Protein AF-A0A6N0HTG8-F1 (afdb_monomer_lite)

Secondary structure (DSSP, 8-state):
---SSHHHHHHHHHHHHHHHHHHHH-TTSTT--EEHHHHHHHHTS-HHHHHHHHHHTTEEE-TT-SSEEEETTTS--GGG-

Sequence (81 aa):
MHKFKEKPQKDLDAKRKATLKLMLEDDRFPDKWRYLETLSAVVGTSEEETKRLLVELEARGSEKADGKWGLVKHHPFPSQQ

Organism: NCBI:txid2738883

pLDDT: mean 91.36, std 13.73, range [45.03, 98.69]

Foldseek 3Di:
DDDDDDVVVVVLLVVLLVVLVCQLPPVVPVLSKDALVVSCVVSVHDSVVSVVSCVVQCKDDDPVPPRIIHHCVSVPDPVVD

Structure (mmCIF, N/CA/C/O backbone):
data_AF-A0A6N0HTG8-F1
#
_entry.id   AF-A0A6N0HTG8-F1
#
loop_
_atom_site.group_PDB
_atom_site.id
_atom_site.type_symbol
_atom_site.label_atom_id
_atom_site.label_alt_id
_atom_site.label_comp_id
_atom_site.label_asym_id
_atom_site.label_entity_id
_atom_site.label_seq_id
_atom_site.pdbx_PDB_ins_code
_atom_site.Cartn_x
_atom_site.Cartn_y
_atom_site.Cartn_z
_atom_site.occupancy
_atom_site.B_iso_or_equiv
_atom_site.auth_seq_id
_atom_site.auth_comp_id
_atom_site.auth_asym_id
_atom_site.auth_atom_id
_atom_site.pdbx_PDB_model_num
ATOM 1 N N . MET A 1 1 ? -14.877 4.094 33.973 1.00 45.03 1 MET A N 1
ATOM 2 C CA . MET A 1 1 ? -15.158 3.000 33.017 1.00 45.03 1 MET A CA 1
ATOM 3 C C . MET A 1 1 ? -14.932 3.535 31.606 1.00 45.03 1 MET A C 1
ATOM 5 O O . MET A 1 1 ? -15.672 4.416 31.204 1.00 45.03 1 MET A O 1
ATOM 9 N N . HIS A 1 2 ? -13.907 3.083 30.875 1.00 52.84 2 HIS A N 1
ATOM 10 C CA . HIS A 1 2 ? -13.601 3.576 29.519 1.00 52.84 2 HIS A CA 1
ATOM 11 C C . HIS A 1 2 ? -13.291 2.398 28.583 1.00 52.84 2 HIS A C 1
ATOM 13 O O . HIS A 1 2 ? -12.140 2.013 28.434 1.00 52.84 2 HIS A O 1
ATOM 19 N N . LYS A 1 3 ? -14.320 1.782 27.988 1.00 54.81 3 LYS A N 1
ATOM 20 C CA . LYS A 1 3 ? -14.171 0.724 26.967 1.00 54.81 3 LYS A CA 1
ATOM 21 C C . LYS A 1 3 ? -15.317 0.775 25.951 1.00 54.81 3 LYS A C 1
ATOM 23 O O . LYS A 1 3 ? -16.116 -0.147 25.904 1.00 54.81 3 LYS A O 1
ATOM 28 N N . PHE A 1 4 ? -15.439 1.845 25.160 1.00 56.22 4 PHE A N 1
ATOM 29 C CA . PHE A 1 4 ? -16.507 1.910 24.140 1.00 56.22 4 PHE A CA 1
ATOM 30 C C . PHE A 1 4 ? -16.145 2.565 22.796 1.00 56.22 4 PHE A C 1
ATOM 32 O O . PHE A 1 4 ? -17.034 2.753 21.976 1.00 56.22 4 PHE A O 1
ATOM 39 N N . LYS A 1 5 ? -14.867 2.853 22.498 1.00 57.16 5 LYS A N 1
ATOM 40 C CA . LYS A 1 5 ? -14.485 3.450 21.195 1.00 57.16 5 LYS A CA 1
ATOM 41 C C . LYS A 1 5 ? -13.618 2.581 20.273 1.00 57.16 5 LYS A C 1
ATOM 43 O O . LYS A 1 5 ? -13.526 2.892 19.096 1.00 57.16 5 LYS A O 1
ATOM 48 N N . GLU A 1 6 ? -13.044 1.472 20.745 1.00 60.62 6 GLU A N 1
ATOM 49 C CA . GLU A 1 6 ? -12.085 0.695 19.933 1.00 60.62 6 GLU A CA 1
ATOM 50 C C . GLU A 1 6 ? -12.710 -0.252 18.899 1.00 60.62 6 GLU A C 1
ATOM 52 O O . GLU A 1 6 ? -12.115 -0.487 17.851 1.00 60.62 6 GLU A O 1
ATOM 57 N N . LYS A 1 7 ? -13.884 -0.835 19.181 1.00 64.81 7 LYS A N 1
ATOM 58 C CA . LYS A 1 7 ? -14.494 -1.843 18.293 1.00 64.81 7 LYS A CA 1
ATOM 59 C C . LYS A 1 7 ? -14.829 -1.293 16.894 1.00 64.81 7 LYS A C 1
ATOM 61 O O . LYS A 1 7 ? -14.382 -1.898 15.925 1.00 64.81 7 LYS A O 1
ATOM 66 N N . PRO A 1 8 ? -15.514 -0.138 16.756 1.00 74.88 8 PRO A N 1
ATOM 67 C CA . PRO A 1 8 ? -15.899 0.375 15.438 1.00 74.88 8 PRO A CA 1
ATOM 68 C C . PRO A 1 8 ? -14.705 0.706 14.535 1.00 74.88 8 PRO A C 1
ATOM 70 O O . PRO A 1 8 ? -14.775 0.523 13.322 1.00 74.88 8 PRO A O 1
ATOM 73 N N . GLN A 1 9 ? -13.602 1.181 15.122 1.00 76.94 9 GLN A N 1
ATOM 74 C CA . GLN A 1 9 ? -12.402 1.546 14.372 1.00 76.94 9 GLN A CA 1
ATOM 75 C C . GLN A 1 9 ? -11.663 0.307 13.853 1.00 76.94 9 GLN A C 1
ATOM 77 O O . GLN A 1 9 ? -11.283 0.269 12.686 1.00 76.94 9 GLN A O 1
ATOM 82 N N . LYS A 1 10 ? -11.553 -0.747 14.675 1.00 83.62 10 LYS A N 1
ATOM 83 C CA . LYS A 1 10 ? -10.950 -2.027 14.267 1.00 83.62 10 LYS A CA 1
ATOM 84 C C . LYS A 1 10 ? -11.715 -2.684 13.112 1.00 83.62 10 LYS A C 1
ATOM 86 O O . LYS A 1 10 ? -11.090 -3.195 12.184 1.00 83.62 10 LYS A O 1
ATOM 91 N N . ASP A 1 11 ? -13.046 -2.622 13.130 1.00 90.81 11 ASP A N 1
ATOM 92 C CA . ASP A 1 11 ? -13.881 -3.184 12.060 1.00 90.81 11 ASP A CA 1
ATOM 93 C C . ASP A 1 11 ? -13.729 -2.412 10.740 1.00 90.81 11 ASP A C 1
ATOM 95 O O . ASP A 1 11 ? -13.705 -3.006 9.658 1.00 90.81 11 ASP A O 1
ATOM 99 N N . LEU A 1 12 ? -13.611 -1.082 10.811 1.00 93.81 12 LEU A N 1
ATOM 100 C CA . LEU A 1 12 ? -13.388 -0.247 9.633 1.00 93.81 12 LEU A CA 1
ATOM 101 C C . LEU A 1 12 ? -12.001 -0.492 9.025 1.00 93.81 12 LEU A C 1
ATOM 103 O O . LEU A 1 12 ? -11.889 -0.658 7.810 1.00 93.81 12 LEU A O 1
ATOM 107 N N . ASP A 1 13 ? -10.966 -0.589 9.857 1.00 96.12 13 ASP A N 1
ATOM 108 C CA . ASP A 1 13 ? -9.604 -0.896 9.413 1.00 96.12 13 ASP A CA 1
ATOM 109 C C . ASP A 1 13 ? -9.521 -2.271 8.755 1.00 96.12 13 ASP A C 1
ATOM 111 O O . ASP A 1 13 ? -8.881 -2.419 7.716 1.00 96.12 13 ASP A O 1
ATOM 115 N N . ALA A 1 14 ? -10.214 -3.274 9.303 1.00 96.69 14 ALA A N 1
ATOM 116 C CA . ALA A 1 14 ? -10.284 -4.600 8.699 1.00 96.69 14 ALA A CA 1
ATOM 117 C C . ALA A 1 14 ? -10.879 -4.550 7.281 1.00 96.69 14 ALA A C 1
ATOM 119 O O . ALA A 1 14 ? -10.318 -5.140 6.356 1.00 96.69 14 ALA A O 1
ATOM 120 N N . LYS A 1 15 ? -11.966 -3.792 7.084 1.00 97.50 15 LYS A N 1
ATOM 121 C CA . LYS A 1 15 ? -12.583 -3.601 5.760 1.00 97.50 15 LYS A CA 1
ATOM 122 C C . LYS A 1 15 ? -11.651 -2.874 4.794 1.00 97.50 15 LYS A C 1
ATOM 124 O O . LYS A 1 15 ? -11.484 -3.317 3.662 1.00 97.50 15 LYS A O 1
ATOM 129 N N . ARG A 1 16 ? -11.004 -1.794 5.242 1.00 98.38 16 ARG A N 1
ATOM 130 C CA . ARG A 1 16 ? -10.038 -1.047 4.422 1.00 98.38 16 ARG A CA 1
ATOM 131 C C . ARG A 1 16 ? -8.855 -1.923 4.019 1.00 98.38 16 ARG A C 1
ATOM 133 O O . ARG A 1 16 ? -8.495 -1.946 2.847 1.00 98.38 16 ARG A O 1
ATOM 140 N N . LYS A 1 17 ? -8.301 -2.701 4.953 1.00 98.56 17 LYS A N 1
ATOM 141 C CA . LYS A 1 17 ? -7.211 -3.646 4.678 1.00 98.56 17 LYS A CA 1
ATOM 142 C C . LYS A 1 17 ? -7.613 -4.730 3.681 1.00 98.56 17 LYS A C 1
ATOM 144 O O . LYS A 1 17 ? -6.827 -5.045 2.792 1.00 98.56 17 LYS A O 1
ATOM 149 N N . ALA A 1 18 ? -8.833 -5.259 3.774 1.00 98.50 18 ALA A N 1
ATOM 150 C CA . ALA A 1 18 ? -9.344 -6.207 2.786 1.00 98.50 18 ALA A CA 1
ATOM 151 C C . ALA A 1 18 ? -9.376 -5.590 1.375 1.00 98.50 18 ALA A C 1
ATOM 153 O O . ALA A 1 18 ? -8.867 -6.197 0.434 1.00 98.50 18 ALA A O 1
ATOM 154 N N . THR A 1 19 ? -9.879 -4.358 1.236 1.00 98.62 19 THR A N 1
ATOM 155 C CA . THR A 1 19 ? -9.878 -3.633 -0.046 1.00 98.62 19 THR A CA 1
ATOM 156 C C . THR A 1 19 ? -8.463 -3.364 -0.561 1.00 98.62 19 THR A C 1
ATOM 158 O O . THR A 1 19 ? -8.182 -3.638 -1.726 1.00 98.62 19 THR A O 1
ATOM 161 N N . LEU A 1 20 ? -7.550 -2.882 0.292 1.00 98.69 20 LEU A N 1
ATOM 162 C CA . LEU A 1 20 ? -6.150 -2.648 -0.0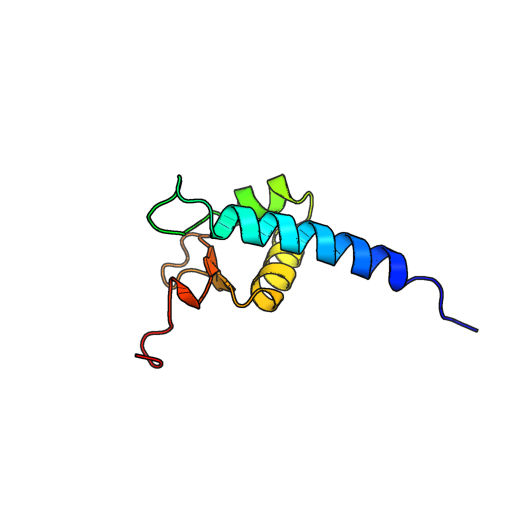88 1.00 98.69 20 LEU A CA 1
ATOM 163 C C . LEU A 1 20 ? -5.493 -3.932 -0.589 1.00 98.69 20 LEU A C 1
ATOM 165 O O . LEU A 1 20 ? -4.876 -3.922 -1.649 1.00 98.69 20 LEU A O 1
ATOM 169 N N . LYS A 1 21 ? -5.668 -5.050 0.125 1.00 98.56 21 LYS A N 1
ATOM 170 C CA . LYS A 1 21 ? -5.106 -6.338 -0.286 1.00 98.56 21 LYS A CA 1
ATOM 171 C C . LYS A 1 21 ? -5.607 -6.758 -1.670 1.00 98.56 21 LYS A C 1
ATOM 173 O O . LYS A 1 21 ? -4.788 -7.111 -2.510 1.00 98.56 21 LYS A O 1
ATOM 178 N N . LEU A 1 22 ? -6.911 -6.641 -1.936 1.00 98.38 22 LEU A N 1
ATOM 179 C CA . LEU A 1 22 ? -7.480 -6.927 -3.260 1.00 98.38 22 LEU A CA 1
ATOM 180 C C . LEU A 1 22 ? -6.864 -6.048 -4.356 1.00 98.38 22 LEU A C 1
ATOM 182 O O . LEU A 1 22 ? -6.554 -6.542 -5.435 1.00 98.38 22 LEU A O 1
ATOM 186 N N . MET A 1 23 ? -6.647 -4.757 -4.088 1.00 98.31 23 MET A N 1
ATOM 187 C CA . MET A 1 23 ? -6.006 -3.855 -5.050 1.00 98.31 23 MET A CA 1
ATOM 188 C C . MET A 1 23 ? -4.534 -4.202 -5.299 1.00 98.31 23 MET A C 1
ATOM 190 O O . MET A 1 23 ? -4.063 -4.088 -6.430 1.00 98.31 23 MET A O 1
ATOM 194 N N . LEU A 1 24 ? -3.797 -4.592 -4.260 1.00 98.31 24 LEU A N 1
ATOM 195 C CA . LEU A 1 24 ? -2.380 -4.945 -4.375 1.00 98.31 24 LEU A CA 1
ATOM 196 C C . LEU A 1 24 ? -2.165 -6.314 -5.037 1.00 98.31 24 LEU A C 1
ATOM 198 O O . LEU A 1 24 ? -1.118 -6.537 -5.637 1.00 98.31 24 LEU A O 1
ATOM 202 N N . GLU A 1 25 ? -3.142 -7.219 -4.947 1.00 97.94 25 GLU A N 1
ATOM 203 C CA . GLU A 1 25 ? -3.107 -8.543 -5.585 1.00 97.94 25 GLU A CA 1
ATOM 204 C C . GLU A 1 25 ? -3.754 -8.562 -6.983 1.00 97.94 25 GLU A C 1
ATOM 206 O O . GLU A 1 25 ? -3.653 -9.568 -7.677 1.00 97.94 25 GLU A O 1
ATOM 211 N N . ASP A 1 26 ? -4.347 -7.458 -7.443 1.00 97.12 26 ASP A N 1
ATOM 212 C CA . ASP A 1 26 ? -5.064 -7.340 -8.721 1.00 97.12 26 ASP A CA 1
ATOM 213 C C . ASP A 1 26 ? -4.180 -7.674 -9.940 1.00 97.12 26 ASP A C 1
ATOM 215 O O . ASP A 1 26 ? -3.161 -7.028 -10.195 1.00 97.12 26 ASP A O 1
ATOM 219 N N . ASP A 1 27 ? -4.552 -8.697 -10.714 1.00 96.44 27 ASP A N 1
ATOM 220 C CA . ASP A 1 27 ? -3.799 -9.169 -11.890 1.00 96.44 27 ASP A CA 1
ATOM 221 C C . ASP A 1 27 ? -3.865 -8.225 -13.094 1.00 96.44 27 ASP A C 1
ATOM 223 O O . ASP A 1 27 ? -3.057 -8.345 -14.014 1.00 96.44 27 ASP A O 1
ATOM 227 N N . ARG A 1 28 ? -4.746 -7.218 -13.070 1.00 96.44 28 ARG A N 1
ATOM 228 C CA . ARG A 1 28 ? -4.744 -6.144 -14.077 1.00 96.44 28 ARG A CA 1
ATOM 229 C C . ARG A 1 28 ? -3.505 -5.246 -13.974 1.00 96.44 28 ARG A C 1
ATOM 231 O O . ARG A 1 28 ? -3.208 -4.521 -14.919 1.00 96.44 28 ARG A O 1
ATOM 238 N N . PHE A 1 29 ? -2.795 -5.293 -12.843 1.00 95.12 29 PHE A N 1
ATOM 239 C CA . PHE A 1 29 ? -1.558 -4.560 -12.578 1.00 95.12 29 PHE A CA 1
ATOM 240 C C . PHE A 1 29 ? -0.405 -5.568 -12.447 1.00 95.12 29 PHE A C 1
ATOM 242 O O . PHE A 1 29 ? -0.107 -6.024 -11.340 1.00 95.12 29 PHE A O 1
ATOM 249 N N . PRO A 1 30 ? 0.236 -5.968 -13.562 1.00 93.62 30 PRO A N 1
ATOM 250 C CA . PRO A 1 30 ? 1.217 -7.056 -13.560 1.00 93.62 30 PRO A CA 1
ATOM 251 C C . PRO A 1 30 ? 2.483 -6.727 -12.758 1.00 93.62 30 PRO A C 1
ATOM 253 O O . PRO A 1 30 ? 3.130 -7.633 -12.244 1.00 93.62 30 PRO A O 1
ATOM 256 N N . ASP A 1 31 ? 2.818 -5.443 -12.606 1.00 95.12 31 ASP A N 1
ATOM 257 C CA . ASP A 1 31 ? 3.937 -4.988 -11.777 1.00 95.12 31 ASP A CA 1
ATOM 258 C C . ASP A 1 31 ? 3.615 -4.983 -10.273 1.00 95.12 31 ASP A C 1
ATOM 260 O O . ASP A 1 31 ? 4.506 -4.741 -9.464 1.00 95.12 31 ASP A O 1
ATOM 264 N N . LYS A 1 32 ? 2.357 -5.246 -9.884 1.00 96.25 32 LYS A N 1
ATOM 265 C CA . LYS A 1 32 ? 1.868 -5.277 -8.494 1.00 96.25 32 LYS A CA 1
ATOM 266 C C . LYS A 1 32 ? 2.211 -4.020 -7.685 1.00 96.25 32 LYS A C 1
ATOM 268 O O . LYS A 1 32 ? 2.262 -4.069 -6.455 1.00 96.25 32 LYS A O 1
ATOM 273 N N . TRP A 1 33 ? 2.442 -2.895 -8.361 1.00 97.62 33 TRP A N 1
ATOM 274 C CA . TRP A 1 33 ? 2.644 -1.592 -7.742 1.00 97.62 33 TRP A CA 1
ATOM 275 C C . TRP A 1 33 ? 1.391 -0.736 -7.901 1.00 97.62 33 TRP A C 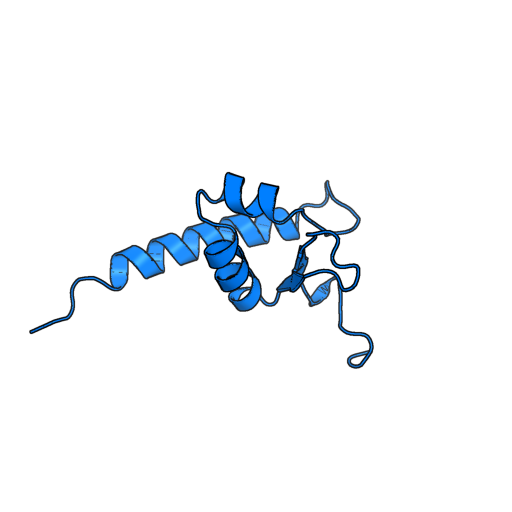1
ATOM 277 O O . TRP A 1 33 ? 0.809 -0.648 -8.980 1.00 97.62 33 TRP A O 1
ATOM 287 N N . ARG A 1 34 ? 0.978 -0.046 -6.837 1.00 98.38 34 ARG A N 1
ATOM 288 C CA . ARG A 1 34 ? -0.188 0.849 -6.847 1.00 98.38 34 ARG A CA 1
ATOM 289 C C . ARG A 1 34 ? 0.172 2.202 -6.250 1.00 98.38 34 ARG A C 1
ATOM 291 O O . ARG A 1 34 ? 0.878 2.261 -5.249 1.00 98.38 34 ARG A O 1
ATOM 298 N N . TYR A 1 35 ? -0.314 3.289 -6.845 1.00 98.44 35 TYR A N 1
ATOM 299 C CA . TYR A 1 35 ? -0.090 4.634 -6.313 1.00 98.44 35 TYR A CA 1
ATOM 300 C C . TYR A 1 35 ? -0.815 4.835 -4.983 1.00 98.44 35 TYR A C 1
ATOM 302 O O . TYR A 1 35 ? -1.993 4.492 -4.853 1.00 98.44 35 TYR A O 1
ATOM 310 N N . LEU A 1 36 ? -0.119 5.426 -4.012 1.00 98.69 36 LEU A N 1
ATOM 311 C CA . LEU A 1 36 ? -0.663 5.700 -2.686 1.00 98.69 36 LEU A CA 1
ATOM 312 C C . LEU A 1 36 ? -1.915 6.580 -2.737 1.00 98.69 36 LEU A C 1
ATOM 314 O O . LEU A 1 36 ? -2.880 6.271 -2.046 1.00 98.69 36 LEU A O 1
ATOM 318 N N . GLU A 1 37 ? -1.919 7.613 -3.584 1.00 98.44 37 GLU A N 1
ATOM 319 C CA . GLU A 1 37 ? -3.076 8.500 -3.772 1.00 98.44 37 GLU A CA 1
ATOM 320 C C . GLU A 1 37 ? -4.326 7.720 -4.217 1.00 98.44 37 GLU A C 1
ATOM 322 O O . GLU A 1 37 ? -5.443 7.990 -3.786 1.00 98.44 37 GLU A O 1
ATOM 327 N N . THR A 1 38 ? -4.142 6.696 -5.059 1.00 98.56 38 THR A N 1
ATOM 328 C CA . THR A 1 38 ? -5.244 5.869 -5.554 1.00 98.56 38 THR A CA 1
ATOM 329 C C . THR A 1 38 ? -5.737 4.945 -4.451 1.00 98.56 38 THR A C 1
ATOM 331 O O . THR A 1 38 ? -6.941 4.780 -4.270 1.00 98.56 38 THR A O 1
ATOM 334 N N . LEU A 1 39 ? -4.812 4.336 -3.705 1.00 98.69 39 LEU A N 1
ATOM 335 C CA . LEU A 1 39 ? -5.145 3.471 -2.576 1.00 98.69 39 LEU A CA 1
ATOM 336 C C . LEU A 1 39 ? -5.945 4.246 -1.518 1.00 98.69 39 LEU A C 1
ATOM 338 O O . LEU A 1 39 ? -7.005 3.778 -1.107 1.00 98.69 39 LEU A O 1
ATOM 342 N N . SER A 1 40 ? -5.483 5.440 -1.135 1.00 98.62 40 SER A N 1
ATOM 343 C CA . SER A 1 40 ? -6.118 6.284 -0.117 1.00 98.62 40 SER A CA 1
ATOM 344 C C . SER A 1 40 ? -7.504 6.769 -0.545 1.00 98.62 40 SER A C 1
ATOM 346 O O . SER A 1 40 ? -8.458 6.667 0.235 1.00 98.62 40 SER A O 1
ATOM 348 N N . ALA A 1 41 ? -7.651 7.186 -1.808 1.00 98.62 41 ALA A N 1
ATOM 349 C CA . ALA A 1 41 ? -8.935 7.560 -2.389 1.00 98.62 41 ALA A CA 1
ATOM 350 C C . ALA A 1 41 ? -9.938 6.394 -2.383 1.00 98.62 41 ALA A C 1
ATOM 352 O O . ALA A 1 41 ? -11.087 6.577 -1.985 1.00 98.62 41 ALA A O 1
ATOM 353 N N . VAL A 1 42 ? -9.511 5.182 -2.762 1.00 98.25 42 VAL A N 1
ATOM 354 C CA . VAL A 1 42 ? -10.403 4.011 -2.821 1.00 98.25 42 VAL A CA 1
ATOM 355 C C . VAL A 1 42 ? -10.873 3.568 -1.435 1.00 98.25 42 VAL A C 1
ATOM 357 O O . VAL A 1 42 ? -12.036 3.195 -1.279 1.00 98.25 42 VAL A O 1
ATOM 360 N N . VAL A 1 43 ? -10.014 3.616 -0.412 1.00 97.50 43 VAL A N 1
ATOM 361 C CA . VAL A 1 43 ? -10.411 3.238 0.958 1.00 97.50 43 VAL A CA 1
ATOM 362 C C . VAL A 1 43 ? -10.989 4.384 1.793 1.00 97.50 43 VAL A C 1
ATOM 364 O O . VAL A 1 43 ? -11.375 4.170 2.950 1.00 97.50 43 VAL A O 1
ATOM 367 N N . GLY A 1 44 ? -11.064 5.590 1.221 1.00 97.38 44 GLY A N 1
ATOM 368 C CA . GLY A 1 44 ? -11.660 6.769 1.846 1.00 97.38 44 GLY A CA 1
ATOM 369 C C . GLY A 1 44 ? -10.962 7.156 3.148 1.00 97.38 44 GLY A C 1
ATOM 370 O O . GLY A 1 44 ? -11.614 7.300 4.187 1.00 97.38 44 GLY A O 1
ATOM 371 N N . THR A 1 45 ? -9.631 7.243 3.128 1.00 97.12 45 THR A N 1
ATOM 372 C CA . THR A 1 45 ? -8.840 7.703 4.277 1.00 97.12 45 THR A CA 1
ATOM 373 C C . THR A 1 45 ? -7.622 8.505 3.826 1.00 97.12 45 THR A C 1
ATOM 375 O O . THR A 1 45 ? -7.328 8.571 2.636 1.00 97.12 45 THR A O 1
ATOM 378 N N . SER A 1 46 ? -6.923 9.153 4.759 1.00 98.19 46 SER A N 1
ATOM 379 C CA . SER A 1 46 ? -5.722 9.926 4.432 1.00 98.19 46 SER A CA 1
ATOM 380 C C . SER A 1 46 ? -4.597 9.026 3.918 1.00 98.19 46 SER A C 1
ATOM 382 O O . SER A 1 46 ? -4.555 7.822 4.187 1.00 98.19 46 SER A O 1
ATOM 384 N N . GLU A 1 47 ? -3.638 9.608 3.203 1.00 98.38 47 GLU A N 1
ATOM 385 C CA . GLU A 1 47 ? -2.431 8.880 2.809 1.00 98.38 47 GLU A CA 1
ATOM 386 C C . GLU A 1 47 ? -1.660 8.344 4.016 1.00 98.38 47 GLU A C 1
ATOM 388 O O . GLU A 1 47 ? -1.186 7.216 3.977 1.00 98.38 47 GLU A O 1
ATOM 393 N N . GLU A 1 48 ? -1.559 9.118 5.097 1.00 98.31 48 GLU A N 1
ATOM 394 C CA . GLU A 1 48 ? -0.884 8.702 6.329 1.00 98.31 48 GLU A CA 1
ATOM 395 C C . GLU A 1 48 ? -1.536 7.459 6.945 1.00 98.31 48 GLU A C 1
ATOM 397 O O . GLU A 1 48 ? -0.854 6.471 7.224 1.00 98.31 48 GLU A O 1
ATOM 402 N N . GLU A 1 49 ? -2.864 7.458 7.061 1.00 98.12 49 GLU A N 1
ATOM 403 C CA . GLU A 1 49 ? -3.592 6.305 7.584 1.00 98.12 49 GLU A CA 1
ATOM 404 C C . GLU A 1 49 ? -3.507 5.113 6.622 1.00 98.12 49 GLU A C 1
ATOM 406 O O . GLU A 1 49 ? -3.358 3.967 7.039 1.00 98.12 49 GLU A O 1
ATOM 411 N N . THR A 1 50 ? -3.513 5.376 5.315 1.00 98.69 50 THR A N 1
ATOM 412 C CA . THR A 1 50 ? -3.313 4.339 4.298 1.00 98.69 50 THR A CA 1
AT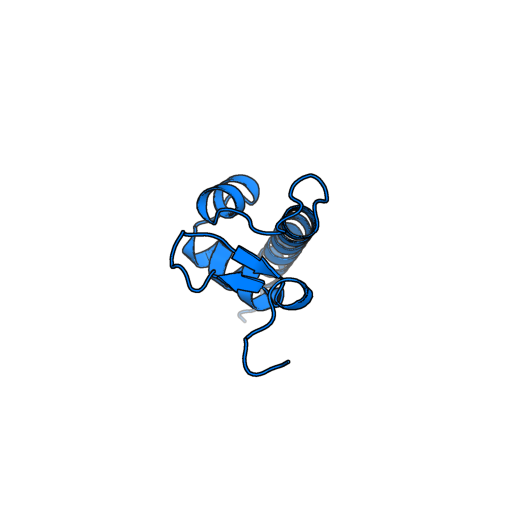OM 413 C C . THR A 1 50 ? -1.936 3.689 4.443 1.00 98.69 50 THR A C 1
ATOM 415 O O . THR A 1 50 ? -1.851 2.464 4.429 1.00 98.69 50 THR A O 1
ATOM 418 N N . LYS A 1 51 ? -0.864 4.467 4.664 1.00 98.62 51 LYS A N 1
ATOM 419 C CA . LYS A 1 51 ? 0.489 3.938 4.924 1.00 98.62 51 LYS A CA 1
ATOM 420 C C . LYS A 1 51 ? 0.506 3.026 6.152 1.00 98.62 51 LYS A C 1
ATOM 422 O O . LYS A 1 51 ? 1.077 1.942 6.075 1.00 98.62 51 LYS A O 1
ATOM 427 N N . ARG A 1 52 ? -0.152 3.416 7.254 1.00 98.38 52 ARG A N 1
ATOM 428 C CA . ARG A 1 52 ? -0.268 2.569 8.456 1.00 98.38 52 ARG A CA 1
ATOM 429 C C . ARG A 1 52 ? -0.914 1.220 8.127 1.00 98.38 52 ARG A C 1
ATOM 431 O O . ARG A 1 52 ? -0.353 0.177 8.453 1.00 98.38 52 ARG A O 1
ATOM 438 N N . LEU A 1 53 ? -2.057 1.236 7.438 1.00 98.50 53 LEU A N 1
ATOM 439 C CA . LEU A 1 53 ? -2.781 0.018 7.055 1.00 98.50 53 LEU A CA 1
ATOM 440 C C . LEU A 1 53 ? -1.984 -0.865 6.084 1.00 98.50 53 LEU A C 1
ATOM 442 O O . LEU A 1 53 ? -2.066 -2.088 6.160 1.00 98.50 53 LEU A O 1
ATOM 446 N N . LEU A 1 54 ? -1.213 -0.256 5.181 1.00 98.62 54 LEU A N 1
ATOM 447 C CA . LEU A 1 54 ? -0.330 -0.956 4.250 1.00 98.62 54 LEU A CA 1
ATOM 448 C C . LEU A 1 54 ? 0.818 -1.666 4.978 1.00 98.62 54 LEU A C 1
ATOM 450 O O . LEU A 1 54 ? 1.092 -2.825 4.682 1.00 98.62 54 LEU A O 1
ATOM 454 N N . VAL A 1 55 ? 1.443 -1.020 5.965 1.00 98.31 55 VAL A N 1
ATOM 455 C CA . VAL A 1 55 ? 2.479 -1.654 6.799 1.00 98.31 55 VAL A CA 1
ATOM 456 C C . VAL A 1 55 ? 1.912 -2.855 7.561 1.00 98.31 55 VAL A C 1
ATOM 458 O O . VAL A 1 55 ? 2.538 -3.911 7.593 1.00 98.31 55 VAL A O 1
ATOM 461 N N . GLU A 1 56 ? 0.692 -2.749 8.096 1.00 98.00 56 GLU A N 1
ATOM 462 C CA . GLU A 1 56 ? -0.002 -3.883 8.731 1.00 98.00 56 GLU A CA 1
ATOM 463 C C . GLU A 1 56 ? -0.330 -5.038 7.768 1.00 98.00 56 GLU A C 1
ATOM 465 O O . GLU A 1 56 ? -0.595 -6.151 8.217 1.00 98.00 56 GLU A O 1
ATOM 470 N N . LEU A 1 57 ? -0.349 -4.779 6.458 1.00 98.19 57 LEU A N 1
ATOM 471 C CA . LEU A 1 57 ? -0.548 -5.773 5.400 1.00 98.19 57 LEU A CA 1
ATOM 472 C C . LEU A 1 57 ? 0.765 -6.345 4.851 1.00 98.19 57 LEU A C 1
ATOM 474 O O . LEU A 1 57 ? 0.734 -7.022 3.825 1.00 98.19 57 LEU A O 1
ATOM 478 N N . GLU A 1 58 ? 1.905 -6.058 5.484 1.00 98.19 58 GLU A N 1
ATOM 479 C CA . GLU A 1 58 ? 3.230 -6.420 4.964 1.00 98.19 58 GLU A CA 1
ATOM 480 C C . GLU A 1 58 ? 3.478 -5.832 3.562 1.00 98.19 58 GLU A C 1
ATOM 482 O O . GLU A 1 58 ? 4.086 -6.455 2.689 1.00 98.19 58 GLU A O 1
ATOM 487 N N . ALA A 1 59 ? 2.979 -4.617 3.318 1.00 98.19 59 ALA A N 1
ATOM 488 C CA . ALA A 1 59 ? 3.305 -3.832 2.137 1.00 98.19 59 ALA A CA 1
ATOM 489 C C . ALA A 1 59 ? 4.425 -2.828 2.427 1.00 98.19 59 ALA A C 1
ATOM 491 O O . ALA A 1 59 ? 4.649 -2.406 3.563 1.00 98.19 59 ALA A O 1
ATOM 492 N N . ARG A 1 60 ? 5.108 -2.404 1.364 1.00 97.56 60 ARG A N 1
ATOM 493 C CA . ARG A 1 60 ? 6.154 -1.381 1.406 1.00 97.56 60 ARG A CA 1
ATOM 494 C C . ARG A 1 60 ? 5.974 -0.349 0.306 1.00 97.56 60 ARG A C 1
ATOM 496 O O . ARG A 1 60 ? 5.427 -0.646 -0.757 1.00 97.56 60 ARG A O 1
ATOM 503 N N . GLY A 1 61 ? 6.492 0.849 0.558 1.00 97.56 61 GLY A N 1
ATOM 504 C CA . GLY A 1 61 ? 6.706 1.847 -0.482 1.00 97.56 61 GLY A CA 1
ATOM 505 C C . GLY A 1 61 ? 7.881 1.462 -1.385 1.00 97.56 61 GLY A C 1
ATOM 506 O O . GLY A 1 61 ? 8.832 0.822 -0.940 1.00 97.56 61 GLY A O 1
ATOM 507 N N . SER A 1 62 ? 7.812 1.859 -2.649 1.00 96.56 62 SER A N 1
ATOM 508 C CA . SER A 1 62 ? 8.885 1.724 -3.633 1.00 96.56 62 SER A CA 1
ATOM 509 C C . SER A 1 62 ? 10.127 2.525 -3.222 1.00 96.56 62 SER A C 1
ATOM 511 O O . SER A 1 62 ? 10.035 3.692 -2.836 1.00 96.56 62 SER A O 1
ATOM 513 N N . GLU A 1 63 ? 11.31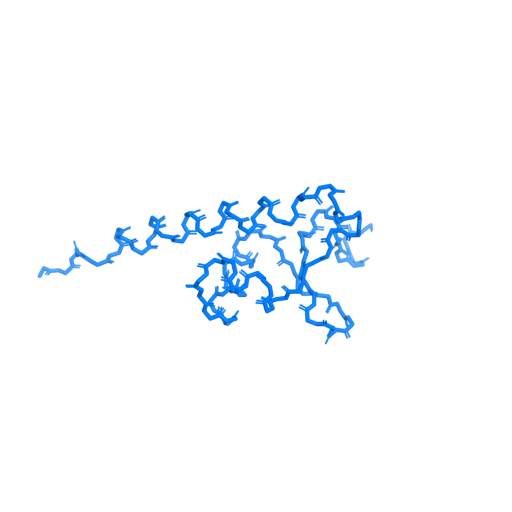1 1.922 -3.361 1.00 94.56 63 GLU A N 1
ATOM 514 C CA . GLU A 1 63 ? 12.608 2.579 -3.103 1.00 94.56 63 GLU A CA 1
ATOM 515 C C . GLU A 1 63 ? 12.921 3.727 -4.071 1.00 94.56 63 GLU A C 1
ATOM 517 O O . GLU A 1 63 ? 13.815 4.526 -3.810 1.00 94.56 63 GLU A O 1
ATOM 522 N N . LYS A 1 64 ? 12.164 3.855 -5.165 1.00 94.44 64 LYS A N 1
ATOM 523 C CA . LYS A 1 64 ? 12.299 4.968 -6.113 1.00 94.44 64 LYS A CA 1
ATOM 524 C C . LYS A 1 64 ? 11.623 6.254 -5.637 1.00 94.44 64 LYS A C 1
ATOM 526 O O . LYS A 1 64 ? 11.689 7.254 -6.344 1.00 94.44 64 LYS A O 1
ATOM 531 N N . ALA A 1 65 ? 10.952 6.224 -4.482 1.00 90.62 65 ALA A N 1
ATOM 532 C CA . ALA A 1 65 ? 10.172 7.341 -3.951 1.00 90.62 65 ALA A CA 1
ATOM 533 C C . ALA A 1 65 ? 9.118 7.887 -4.944 1.00 90.62 65 ALA A C 1
ATOM 535 O O . ALA A 1 65 ? 8.751 9.055 -4.897 1.00 90.62 65 ALA A O 1
ATOM 536 N N . ASP A 1 66 ? 8.585 7.028 -5.817 1.00 96.12 66 ASP A N 1
ATOM 537 C CA . ASP A 1 66 ? 7.598 7.360 -6.858 1.00 96.12 66 ASP A CA 1
ATOM 538 C C . ASP A 1 66 ? 6.139 7.233 -6.379 1.00 96.12 66 ASP A C 1
ATOM 540 O O . ASP A 1 66 ? 5.209 7.140 -7.179 1.00 96.12 66 ASP A O 1
ATOM 544 N N . GLY A 1 67 ? 5.928 7.198 -5.059 1.00 97.06 67 GLY A N 1
ATOM 545 C CA . GLY A 1 67 ? 4.602 7.110 -4.442 1.00 97.06 67 GLY A CA 1
ATOM 546 C C . GLY A 1 67 ? 3.911 5.753 -4.606 1.00 97.06 67 GLY A C 1
ATOM 547 O O . GLY A 1 67 ? 2.742 5.618 -4.240 1.00 97.06 67 GLY A O 1
ATOM 548 N N . LYS A 1 68 ? 4.603 4.738 -5.136 1.00 98.12 68 LYS A N 1
ATOM 549 C CA . LYS A 1 68 ? 4.052 3.395 -5.329 1.00 98.12 68 LYS A CA 1
ATOM 550 C C . LYS A 1 68 ? 4.206 2.526 -4.087 1.00 98.12 68 LYS A C 1
ATOM 552 O O . LYS A 1 68 ? 5.207 2.608 -3.380 1.00 98.12 68 LYS A O 1
ATOM 557 N N . TRP A 1 69 ? 3.217 1.673 -3.854 1.00 98.50 69 TRP A N 1
ATOM 558 C CA . TRP A 1 69 ? 3.165 0.694 -2.774 1.00 98.50 69 TRP A CA 1
ATOM 559 C C . TRP A 1 69 ? 2.799 -0.687 -3.312 1.00 98.50 69 TRP A C 1
ATOM 561 O O . TRP A 1 69 ? 2.048 -0.804 -4.282 1.00 98.50 69 TRP A O 1
ATOM 571 N N . GLY A 1 70 ? 3.350 -1.724 -2.690 1.00 98.19 70 GLY A N 1
ATOM 572 C CA . GLY A 1 70 ? 3.211 -3.116 -3.111 1.00 98.19 70 GLY A CA 1
ATOM 573 C C . GLY A 1 70 ? 3.444 -4.072 -1.942 1.00 98.19 70 GLY A C 1
ATOM 574 O O . GLY A 1 70 ? 4.121 -3.711 -0.979 1.00 98.19 70 GLY A O 1
ATOM 575 N N . LEU A 1 71 ? 2.884 -5.284 -2.002 1.00 98.38 71 LEU A N 1
ATOM 576 C CA . LEU A 1 71 ? 3.134 -6.313 -0.980 1.00 98.38 71 LEU A CA 1
ATOM 577 C C . LEU A 1 71 ? 4.595 -6.775 -1.037 1.00 98.38 71 LEU A C 1
ATOM 579 O O . LEU A 1 71 ? 5.113 -7.038 -2.124 1.00 98.38 71 LEU A O 1
ATOM 583 N N . VAL A 1 72 ? 5.235 -6.954 0.121 1.00 97.69 72 VAL A N 1
ATOM 584 C CA . VAL A 1 72 ? 6.634 -7.411 0.220 1.00 97.69 72 VAL A CA 1
ATOM 585 C C . VAL A 1 72 ? 6.833 -8.763 -0.468 1.00 97.69 72 VAL A C 1
ATOM 587 O O . VAL A 1 72 ? 7.848 -8.965 -1.120 1.00 97.69 72 VAL A O 1
ATOM 590 N N . LYS A 1 73 ? 5.837 -9.660 -0.444 1.00 96.88 73 LYS A N 1
ATOM 591 C CA . LYS A 1 73 ? 5.896 -10.945 -1.169 1.00 96.88 73 LYS A CA 1
ATOM 592 C C . LYS A 1 73 ? 6.095 -10.805 -2.692 1.00 96.88 73 LYS A C 1
ATOM 594 O O . LYS A 1 73 ? 6.554 -11.745 -3.329 1.00 96.88 73 LYS A O 1
ATOM 599 N N . HIS A 1 74 ? 5.705 -9.668 -3.277 1.00 96.12 74 HIS A N 1
ATOM 600 C CA . HIS A 1 74 ? 5.909 -9.352 -4.697 1.00 96.12 74 HIS A CA 1
ATOM 601 C C . HIS A 1 74 ? 7.150 -8.483 -4.922 1.00 96.12 74 HIS A C 1
ATOM 603 O O . HIS A 1 74 ? 7.769 -8.568 -5.977 1.00 96.12 74 HIS A O 1
ATOM 609 N N . HIS A 1 75 ? 7.515 -7.681 -3.920 1.00 95.44 75 HIS A N 1
ATOM 610 C CA . HIS A 1 75 ? 8.623 -6.728 -3.959 1.00 95.44 75 HIS A CA 1
ATOM 611 C C . HIS A 1 75 ? 9.524 -6.914 -2.733 1.00 95.44 75 HIS A C 1
ATOM 613 O O . HIS A 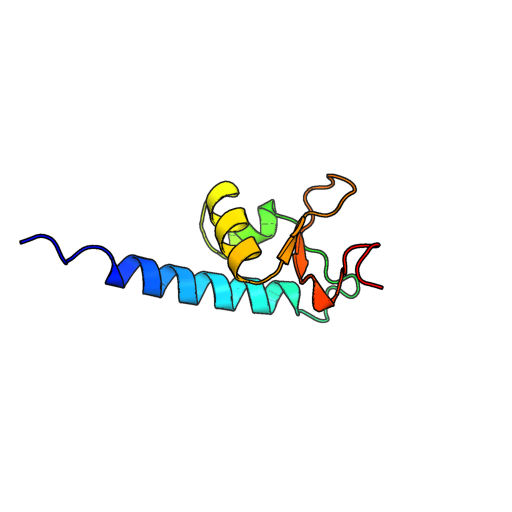1 75 ? 9.513 -6.050 -1.847 1.00 95.44 75 HIS A O 1
ATOM 619 N N . PRO A 1 76 ? 10.258 -8.041 -2.636 1.00 94.38 76 PRO A N 1
ATOM 620 C CA . PRO A 1 76 ? 11.093 -8.332 -1.478 1.00 94.38 76 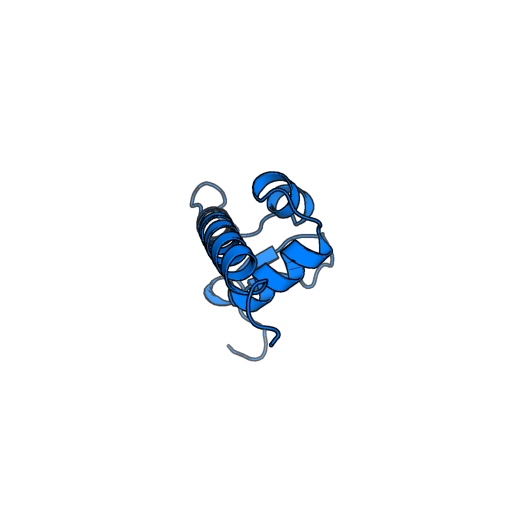PRO A CA 1
ATOM 621 C C . PRO A 1 76 ? 12.218 -7.305 -1.351 1.00 94.38 76 PRO A C 1
ATOM 623 O O . PRO A 1 76 ? 12.660 -6.712 -2.338 1.00 94.38 76 PRO A O 1
ATOM 626 N N . PHE A 1 77 ? 12.700 -7.098 -0.127 1.00 89.94 77 PHE A N 1
ATOM 627 C CA . PHE A 1 77 ? 13.882 -6.271 0.083 1.00 89.94 77 PHE A CA 1
ATOM 628 C C . PHE A 1 77 ? 15.129 -6.989 -0.465 1.00 89.94 77 PHE A C 1
ATOM 630 O O . PHE A 1 77 ? 15.240 -8.205 -0.290 1.00 89.94 77 PHE A O 1
ATOM 637 N N . PRO A 1 78 ? 16.094 -6.268 -1.067 1.00 80.94 78 PRO A N 1
ATOM 638 C CA . PRO A 1 78 ? 17.291 -6.873 -1.665 1.00 80.94 78 PRO A CA 1
ATOM 639 C C . PRO A 1 78 ? 18.121 -7.753 -0.716 1.00 80.94 78 PRO A C 1
ATOM 641 O O . PRO A 1 78 ? 18.839 -8.633 -1.167 1.00 80.94 78 PRO A O 1
ATOM 644 N N . SER A 1 79 ? 18.036 -7.524 0.598 1.00 72.94 79 SER A N 1
ATOM 645 C CA . SER A 1 79 ? 18.758 -8.284 1.629 1.00 72.94 79 SER A CA 1
ATOM 646 C C . SER A 1 79 ? 18.036 -9.548 2.117 1.00 72.94 79 SER A C 1
ATOM 648 O O . SER A 1 79 ? 18.544 -10.222 3.010 1.00 72.94 79 SER A O 1
ATOM 650 N N . GLN A 1 80 ? 16.855 -9.859 1.575 1.00 57.66 80 GLN A N 1
ATOM 651 C CA . GLN A 1 80 ? 16.071 -11.058 1.903 1.00 57.66 80 GLN A CA 1
ATOM 652 C C . GLN A 1 80 ? 15.973 -12.048 0.728 1.00 57.66 80 GLN A C 1
ATOM 654 O O . GLN A 1 80 ? 15.056 -12.870 0.705 1.00 57.66 80 GLN A O 1
ATOM 659 N N . GLN A 1 81 ? 16.887 -11.954 -0.245 1.00 51.34 81 GLN A N 1
ATOM 660 C CA . GLN A 1 81 ? 17.008 -12.880 -1.379 1.00 51.34 81 GLN A CA 1
ATOM 661 C C . GLN A 1 81 ? 18.141 -13.884 -1.184 1.00 51.34 81 GLN A C 1
ATOM 663 O O . GLN A 1 81 ? 19.208 -13.479 -0.671 1.00 51.34 81 GLN A O 1
#

Radius of gyration: 14.03 Å; chains: 1; bounding box: 35×23×47 Å